Protein AF-A0A392QJI1-F1 (afdb_monomer_lite)

Organism: NCBI:txid97028

InterPro domains:
  IPR020532 Cycloeucalenol cycloisomerase [PTHR35136] (1-75)

Structure (mmCIF, N/CA/C/O backbone):
data_AF-A0A392QJI1-F1
#
_entry.id   AF-A0A392QJI1-F1
#
loop_
_atom_site.group_PDB
_atom_site.id
_atom_site.type_symbol
_atom_site.label_atom_id
_atom_site.label_alt_id
_atom_site.label_comp_id
_atom_site.label_asym_id
_atom_site.label_entity_id
_atom_site.label_seq_id
_atom_site.pdbx_PDB_ins_code
_atom_site.Cartn_x
_atom_site.Cartn_y
_atom_site.Cartn_z
_atom_site.occupancy
_atom_site.B_iso_or_equiv
_atom_site.auth_seq_id
_atom_site.auth_comp_id
_atom_site.auth_asym_id
_atom_site.auth_atom_id
_atom_site.pdbx_PDB_model_num
ATOM 1 N N . MET A 1 1 ? -10.460 -9.666 20.062 1.00 50.81 1 MET A N 1
ATOM 2 C CA . MET A 1 1 ? -9.000 -9.875 19.914 1.00 50.81 1 MET A CA 1
ATOM 3 C C . MET A 1 1 ? -8.626 -10.750 18.706 1.00 50.81 1 MET A C 1
ATOM 5 O O . MET A 1 1 ? -7.817 -10.297 17.915 1.00 50.81 1 MET A O 1
ATOM 9 N N . TYR A 1 2 ? -9.250 -11.918 18.465 1.00 47.19 2 TYR A N 1
ATOM 10 C CA . TYR A 1 2 ? -8.850 -12.831 17.364 1.00 47.19 2 TYR A CA 1
ATOM 11 C C . TYR A 1 2 ? -9.466 -12.584 15.968 1.00 47.19 2 TYR A C 1
ATOM 13 O O . TYR A 1 2 ? -8.845 -12.927 14.964 1.00 47.19 2 TYR A O 1
ATOM 21 N N . LYS A 1 3 ? -10.650 -11.958 15.858 1.00 54.84 3 LYS A N 1
ATOM 22 C CA . LYS A 1 3 ? -11.231 -11.605 14.541 1.00 54.84 3 LYS A CA 1
ATOM 23 C C . LYS A 1 3 ? -10.611 -10.357 13.905 1.00 54.84 3 LYS A C 1
ATOM 25 O O . LYS A 1 3 ? -10.525 -10.274 12.691 1.00 54.84 3 LYS A O 1
ATOM 30 N N . VAL A 1 4 ? -10.178 -9.397 14.723 1.00 64.06 4 VAL A N 1
ATOM 31 C CA . VAL A 1 4 ? -9.639 -8.113 14.238 1.00 64.06 4 VAL A CA 1
ATOM 32 C C . VAL A 1 4 ? -8.154 -8.234 13.881 1.00 64.06 4 VAL A C 1
ATOM 34 O O . VAL A 1 4 ? -7.725 -7.704 12.863 1.00 64.06 4 VAL A O 1
ATOM 37 N N . GLY A 1 5 ? -7.373 -8.983 14.671 1.00 68.06 5 GLY A N 1
ATOM 38 C CA . GLY A 1 5 ? -5.936 -9.155 14.422 1.00 68.06 5 GLY A CA 1
ATOM 39 C C . GLY A 1 5 ? -5.616 -9.973 13.166 1.00 68.06 5 GLY A C 1
ATOM 40 O O . GLY A 1 5 ? -4.704 -9.624 12.423 1.00 68.06 5 GLY A O 1
ATOM 41 N N . SER A 1 6 ? -6.395 -11.025 12.889 1.00 69.12 6 SER A N 1
ATOM 42 C CA . SER A 1 6 ? -6.223 -11.844 11.678 1.00 69.12 6 SER A CA 1
ATOM 43 C C . SER A 1 6 ? -6.532 -11.065 10.403 1.00 69.12 6 SER A C 1
ATOM 45 O O . SER A 1 6 ? -5.832 -11.219 9.406 1.00 69.12 6 SER A O 1
ATOM 47 N N . LEU A 1 7 ? -7.525 -10.176 10.441 1.00 75.81 7 LEU A N 1
ATOM 48 C CA . LEU A 1 7 ? -7.859 -9.350 9.292 1.00 75.81 7 LEU A CA 1
ATOM 49 C C . LEU A 1 7 ? -6.799 -8.273 9.011 1.00 75.81 7 LEU A C 1
ATOM 51 O O . LEU A 1 7 ? -6.466 -8.042 7.853 1.00 75.81 7 LEU A O 1
ATOM 55 N N . PHE A 1 8 ? -6.209 -7.680 10.053 1.00 74.50 8 PHE A N 1
ATOM 56 C CA . PHE A 1 8 ? -5.048 -6.793 9.905 1.00 74.50 8 PHE A CA 1
ATOM 57 C C . PHE A 1 8 ? -3.892 -7.490 9.180 1.00 74.50 8 PHE A C 1
ATOM 59 O O . PHE A 1 8 ? -3.298 -6.923 8.267 1.00 74.50 8 PHE A O 1
ATOM 66 N N . TYR A 1 9 ? -3.617 -8.747 9.538 1.00 75.75 9 TYR A N 1
ATOM 67 C CA . TYR A 1 9 ? -2.620 -9.558 8.841 1.00 75.75 9 TYR A CA 1
ATOM 68 C C . TYR A 1 9 ? -3.021 -9.871 7.392 1.00 75.75 9 TYR A C 1
ATOM 70 O O . TYR A 1 9 ? -2.188 -9.788 6.493 1.00 75.75 9 TYR A O 1
ATOM 78 N N . ALA A 1 10 ? -4.297 -10.184 7.147 1.00 81.81 10 ALA A N 1
ATOM 79 C CA . ALA A 1 10 ? -4.820 -10.484 5.814 1.00 81.81 10 ALA A CA 1
ATOM 80 C C . ALA A 1 10 ? -4.680 -9.305 4.831 1.00 81.81 10 ALA A C 1
ATOM 82 O O . ALA A 1 10 ? -4.402 -9.519 3.652 1.00 81.81 10 ALA A O 1
ATOM 83 N N . ILE A 1 11 ? -4.807 -8.063 5.305 1.00 82.81 11 ILE A N 1
ATOM 84 C CA . ILE A 1 11 ? -4.656 -6.855 4.475 1.00 82.81 11 ILE A CA 1
ATOM 85 C C . ILE A 1 11 ? -3.257 -6.766 3.850 1.00 82.81 11 ILE A C 1
ATOM 87 O O . ILE A 1 11 ? -3.129 -6.413 2.676 1.00 82.81 11 ILE A O 1
ATOM 91 N N . TYR A 1 12 ? -2.207 -7.14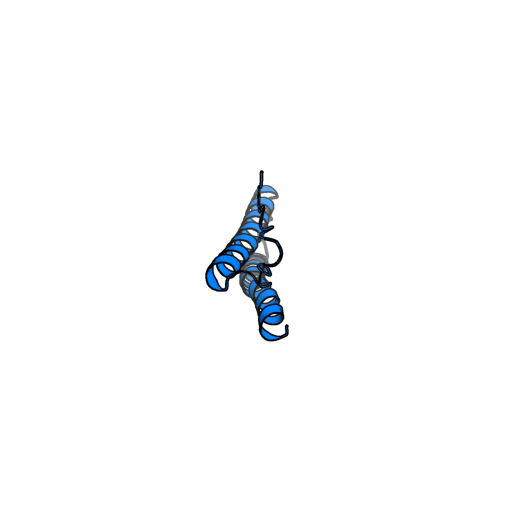8 4.584 1.00 82.56 12 TYR A N 1
ATOM 92 C CA . TYR A 1 12 ? -0.852 -7.164 4.030 1.00 82.56 12 TYR A CA 1
ATOM 93 C C . TYR A 1 12 ? -0.714 -8.147 2.869 1.00 82.56 12 TYR A C 1
ATOM 95 O O . TYR A 1 12 ? 0.011 -7.854 1.919 1.00 82.56 12 TYR A O 1
ATOM 103 N N . PHE A 1 13 ? -1.432 -9.275 2.893 1.00 83.56 13 PHE A N 1
ATOM 104 C CA . PHE A 1 13 ? -1.414 -10.238 1.791 1.00 83.56 13 PHE A CA 1
ATOM 105 C C . PHE A 1 13 ? -2.048 -9.661 0.523 1.00 83.56 13 PHE A C 1
ATOM 107 O O . PHE A 1 13 ? -1.510 -9.873 -0.561 1.00 83.56 13 PHE A O 1
ATOM 114 N N . ILE A 1 14 ? -3.121 -8.871 0.651 1.00 83.44 14 ILE A N 1
ATOM 115 C CA . ILE A 1 14 ? -3.787 -8.225 -0.494 1.00 83.44 14 ILE A CA 1
ATOM 116 C C . ILE A 1 14 ? -2.823 -7.307 -1.256 1.00 83.44 14 ILE A C 1
ATOM 118 O O . ILE A 1 14 ? -2.889 -7.256 -2.479 1.0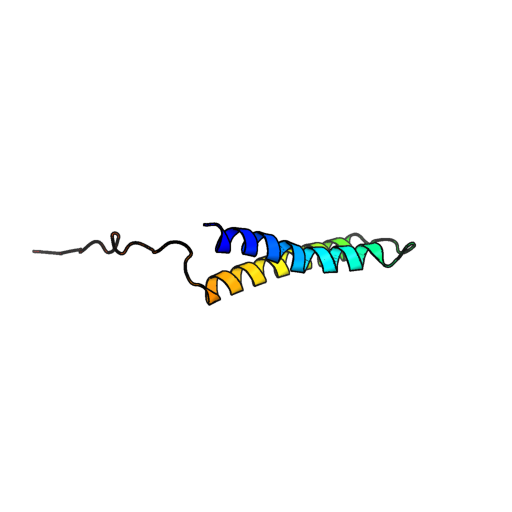0 83.44 14 ILE A O 1
ATOM 122 N N . VAL A 1 15 ? -1.909 -6.615 -0.566 1.00 85.38 15 VAL A N 1
ATOM 123 C CA . VAL A 1 15 ? -0.923 -5.731 -1.218 1.00 85.38 15 VAL A CA 1
ATOM 124 C C . VAL A 1 15 ? 0.359 -6.468 -1.612 1.00 85.38 15 VAL A C 1
ATOM 126 O O . VAL A 1 15 ? 0.936 -6.196 -2.665 1.00 85.38 15 VAL A O 1
ATOM 129 N N . SER A 1 16 ? 0.796 -7.431 -0.798 1.00 82.88 16 SER A N 1
ATOM 130 C CA . SER A 1 16 ? 2.041 -8.171 -1.031 1.00 82.88 16 SER A CA 1
ATOM 131 C C . SER A 1 16 ? 1.955 -9.076 -2.259 1.00 82.88 16 SER A C 1
ATOM 133 O O . SER A 1 16 ? 2.888 -9.095 -3.057 1.00 82.88 16 SER A O 1
ATOM 135 N N . PHE A 1 17 ? 0.845 -9.793 -2.462 1.00 83.75 17 PHE A N 1
ATOM 136 C CA . PHE A 1 17 ? 0.706 -10.715 -3.598 1.00 83.75 17 PHE A CA 1
ATOM 137 C C . PHE A 1 17 ? 0.830 -10.028 -4.973 1.00 83.75 17 PHE A C 1
ATOM 139 O O . PHE A 1 17 ? 1.628 -10.497 -5.786 1.00 83.75 17 PHE A O 1
ATOM 146 N N . PRO A 1 18 ? 0.134 -8.908 -5.252 1.00 82.06 18 PRO A N 1
ATOM 147 C CA . PRO A 1 18 ? 0.309 -8.155 -6.495 1.00 82.06 18 PRO A CA 1
ATOM 148 C C . PRO A 1 18 ? 1.740 -7.658 -6.711 1.00 82.06 18 PRO A C 1
ATOM 150 O O . PRO A 1 18 ? 2.226 -7.654 -7.840 1.00 82.06 18 PRO A O 1
ATOM 153 N N . MET A 1 19 ? 2.424 -7.257 -5.635 1.00 80.75 19 MET A N 1
ATOM 154 C CA . MET A 1 19 ? 3.820 -6.829 -5.707 1.00 80.75 19 MET A CA 1
ATOM 155 C C . MET A 1 19 ? 4.757 -7.988 -6.049 1.00 80.75 19 MET A C 1
ATOM 157 O O . MET A 1 19 ? 5.631 -7.820 -6.896 1.00 80.75 19 MET A O 1
ATOM 161 N N . PHE A 1 20 ? 4.547 -9.167 -5.460 1.00 78.50 20 PHE A N 1
ATOM 162 C CA . PHE A 1 20 ? 5.303 -10.367 -5.821 1.00 78.50 20 PHE A CA 1
ATOM 163 C C . PHE A 1 20 ? 5.066 -10.774 -7.278 1.00 78.50 20 PHE A C 1
ATOM 165 O O . PHE A 1 20 ? 6.037 -10.996 -7.992 1.00 78.50 20 PHE A O 1
ATOM 172 N N . LEU A 1 21 ? 3.814 -10.775 -7.752 1.00 76.88 21 LEU A N 1
ATOM 173 C CA . LEU A 1 21 ? 3.497 -11.062 -9.158 1.00 76.88 21 LEU A CA 1
ATOM 174 C C . LEU A 1 21 ? 4.186 -10.082 -10.116 1.00 76.88 21 LEU A C 1
ATOM 176 O O . LEU A 1 21 ? 4.780 -10.495 -11.107 1.00 76.88 21 LEU A O 1
ATOM 180 N N . ARG A 1 22 ? 4.171 -8.783 -9.794 1.00 76.56 22 ARG A N 1
ATOM 181 C CA . ARG A 1 22 ? 4.834 -7.746 -10.598 1.00 76.56 22 ARG A CA 1
ATOM 182 C C . ARG A 1 22 ? 6.355 -7.919 -10.652 1.00 76.56 22 ARG A C 1
ATOM 184 O O . ARG A 1 22 ? 6.964 -7.556 -11.658 1.00 76.56 22 ARG A O 1
ATOM 191 N N . ILE A 1 23 ? 6.962 -8.425 -9.577 1.00 73.62 23 ILE A N 1
ATOM 192 C CA . ILE A 1 23 ? 8.407 -8.665 -9.500 1.00 73.62 23 ILE A CA 1
ATOM 193 C C . ILE A 1 23 ? 8.814 -9.944 -10.248 1.00 73.62 23 ILE A C 1
ATOM 195 O O . ILE A 1 23 ? 9.864 -9.961 -10.890 1.00 73.62 23 ILE A O 1
ATOM 199 N N . ASP A 1 24 ? 7.979 -10.981 -10.201 1.00 72.81 24 ASP A N 1
ATOM 200 C CA . ASP A 1 24 ? 8.284 -12.321 -10.720 1.00 72.81 24 ASP A CA 1
ATOM 201 C C . ASP A 1 24 ? 8.108 -12.450 -12.250 1.00 72.81 24 ASP A C 1
ATOM 203 O O . ASP A 1 24 ? 8.770 -13.252 -12.904 1.00 72.81 24 ASP A O 1
ATOM 207 N N . GLU A 1 25 ? 7.269 -11.618 -12.876 1.00 65.38 25 GLU A N 1
ATOM 208 C CA . GLU A 1 25 ? 6.799 -11.853 -14.253 1.00 65.38 25 GLU A CA 1
ATOM 209 C C . GLU A 1 25 ? 7.833 -11.645 -15.384 1.00 65.38 25 GLU A C 1
ATOM 211 O O . GLU A 1 25 ? 7.535 -11.957 -16.540 1.00 65.38 25 GLU A O 1
ATOM 216 N N . LYS A 1 26 ? 9.038 -11.102 -15.130 1.00 64.94 26 LYS A N 1
ATOM 217 C CA . LYS A 1 26 ? 10.000 -10.789 -16.215 1.00 64.94 26 LYS A CA 1
ATOM 218 C C . LYS A 1 26 ? 11.453 -11.130 -15.888 1.00 64.94 26 LYS A C 1
ATOM 220 O O . LYS A 1 26 ? 12.257 -10.257 -15.557 1.00 64.94 26 LYS A O 1
ATOM 225 N N . LEU A 1 27 ? 11.807 -12.394 -16.130 1.00 57.97 27 LEU A N 1
ATOM 226 C CA . LEU A 1 27 ? 13.180 -12.893 -16.275 1.00 57.97 27 LEU A CA 1
ATOM 227 C C . LEU A 1 27 ? 13.904 -12.148 -17.419 1.00 57.97 27 LEU A C 1
ATOM 229 O O . LEU A 1 27 ? 13.887 -12.585 -18.566 1.00 57.97 27 LEU A O 1
ATOM 233 N N . GLY A 1 28 ? 14.502 -10.987 -17.134 1.00 64.25 28 GLY A N 1
ATOM 234 C CA . GLY A 1 28 ? 15.341 -10.254 -18.096 1.00 64.25 28 GLY A CA 1
ATOM 235 C C . GLY A 1 28 ? 15.224 -8.729 -18.080 1.00 64.25 28 GLY A C 1
ATOM 236 O O . GLY A 1 28 ? 16.049 -8.059 -18.700 1.00 64.25 28 GLY A O 1
ATOM 237 N N . ASN A 1 29 ? 14.253 -8.153 -17.364 1.00 68.88 29 ASN A N 1
ATOM 238 C CA . ASN A 1 29 ? 14.171 -6.698 -17.235 1.00 68.88 29 ASN A CA 1
ATOM 239 C C . ASN A 1 29 ? 15.121 -6.184 -16.150 1.00 68.88 29 ASN A C 1
ATOM 241 O O . ASN A 1 29 ? 15.062 -6.607 -14.997 1.00 68.88 29 ASN A O 1
ATOM 245 N N . LYS A 1 30 ? 15.973 -5.222 -16.515 1.00 71.50 30 LYS A N 1
ATOM 246 C CA . LYS A 1 30 ? 16.742 -4.442 -15.543 1.00 71.50 30 LYS A CA 1
ATOM 247 C C . LYS A 1 30 ? 15.773 -3.578 -14.737 1.00 71.50 30 LYS A C 1
ATOM 249 O O . LYS A 1 30 ? 14.912 -2.904 -15.300 1.00 71.50 30 LYS A O 1
ATOM 254 N N . TRP A 1 31 ? 15.902 -3.632 -13.418 1.00 73.50 31 TRP A N 1
ATOM 255 C CA . TRP A 1 31 ? 15.122 -2.804 -12.511 1.00 73.50 31 TRP A CA 1
ATOM 256 C C . TRP A 1 31 ? 15.797 -1.446 -12.371 1.00 73.50 31 TRP A C 1
ATOM 258 O O . TRP A 1 31 ? 16.881 -1.344 -11.801 1.00 73.50 31 TRP A O 1
ATOM 268 N N . ASP A 1 32 ? 15.154 -0.403 -12.885 1.00 80.56 32 ASP A N 1
ATOM 269 C CA . ASP A 1 32 ? 15.610 0.962 -12.655 1.00 80.56 32 ASP A CA 1
ATOM 270 C C . ASP A 1 32 ? 15.298 1.382 -11.213 1.00 80.56 32 ASP A C 1
ATOM 272 O O . ASP A 1 32 ? 14.161 1.266 -10.749 1.00 80.56 32 ASP A O 1
ATOM 276 N N . LEU A 1 33 ? 16.300 1.929 -10.519 1.00 83.50 33 LEU A N 1
ATOM 277 C CA . LEU A 1 33 ? 16.181 2.514 -9.175 1.00 83.50 33 LEU A CA 1
ATOM 278 C C . LEU A 1 33 ? 14.935 3.411 -8.988 1.00 83.50 33 LEU A C 1
ATOM 280 O O . LEU A 1 33 ? 14.203 3.192 -8.021 1.00 83.50 33 LEU A O 1
ATOM 284 N N . PRO A 1 34 ? 14.623 4.375 -9.883 1.00 85.06 34 PRO A N 1
ATOM 285 C CA . PRO A 1 34 ? 13.423 5.204 -9.736 1.00 85.06 34 PRO A CA 1
ATOM 286 C C . PRO A 1 34 ? 12.117 4.411 -9.862 1.00 85.06 34 PRO A C 1
ATOM 288 O O . PRO A 1 34 ? 11.148 4.715 -9.171 1.00 85.06 34 PRO A O 1
ATOM 291 N N . ARG A 1 35 ? 12.079 3.372 -10.705 1.00 82.25 35 ARG A N 1
ATOM 292 C CA . ARG A 1 35 ? 10.892 2.521 -10.867 1.00 82.25 35 ARG A CA 1
ATOM 293 C C . ARG A 1 35 ? 10.623 1.715 -9.600 1.00 82.25 35 ARG A C 1
ATOM 295 O O . ARG A 1 35 ? 9.485 1.672 -9.144 1.00 82.25 35 ARG A O 1
ATOM 302 N N . VAL A 1 36 ? 11.671 1.131 -9.018 1.00 85.56 36 VAL A N 1
ATOM 303 C CA . VAL A 1 36 ? 11.584 0.404 -7.742 1.00 85.56 36 VAL A CA 1
ATOM 304 C C . VAL A 1 36 ? 11.115 1.334 -6.625 1.00 85.56 36 VAL A C 1
ATOM 306 O O . VAL A 1 36 ? 10.261 0.951 -5.830 1.00 85.56 36 VAL A O 1
ATOM 309 N N . ALA A 1 37 ? 11.631 2.567 -6.584 1.00 88.19 37 ALA A N 1
ATOM 310 C CA . ALA A 1 37 ? 11.236 3.550 -5.581 1.00 88.19 37 ALA A CA 1
ATOM 311 C C . ALA A 1 37 ? 9.740 3.896 -5.668 1.00 88.19 37 ALA A C 1
ATOM 313 O O . ALA A 1 37 ? 9.056 3.902 -4.646 1.00 88.19 37 ALA A O 1
ATOM 314 N N . VAL A 1 38 ? 9.215 4.135 -6.875 1.00 87.38 38 VAL A N 1
ATOM 315 C CA . VAL A 1 38 ? 7.786 4.423 -7.081 1.00 87.38 38 VAL A CA 1
ATOM 316 C C . VAL A 1 38 ? 6.913 3.217 -6.737 1.00 87.38 38 VAL A C 1
ATOM 318 O O . VAL A 1 38 ? 5.901 3.387 -6.062 1.00 87.38 38 VAL A O 1
ATOM 321 N N . ASP A 1 39 ? 7.307 2.007 -7.138 1.00 84.75 39 ASP A N 1
ATOM 322 C CA . ASP A 1 39 ? 6.547 0.792 -6.825 1.00 84.75 39 ASP A CA 1
ATOM 323 C C . ASP A 1 39 ? 6.520 0.515 -5.307 1.00 84.75 39 ASP A C 1
ATOM 325 O O . ASP A 1 39 ? 5.469 0.182 -4.758 1.00 84.75 39 ASP A O 1
ATOM 329 N N . ALA A 1 40 ? 7.634 0.732 -4.597 1.00 85.75 40 ALA A N 1
ATOM 330 C CA . ALA A 1 40 ? 7.702 0.593 -3.140 1.00 85.75 40 ALA A CA 1
ATOM 331 C C . ALA A 1 40 ? 6.867 1.659 -2.406 1.00 85.75 40 ALA A C 1
ATOM 333 O O . ALA A 1 40 ? 6.131 1.335 -1.471 1.00 85.75 40 ALA A O 1
ATOM 334 N N . LEU A 1 41 ? 6.939 2.921 -2.845 1.00 88.88 41 LEU A N 1
ATOM 335 C CA . LEU A 1 41 ? 6.117 4.011 -2.305 1.00 88.88 41 LEU A CA 1
ATOM 336 C C . LEU A 1 41 ? 4.625 3.770 -2.562 1.00 88.88 41 LEU A C 1
ATOM 338 O O . LEU A 1 41 ? 3.805 3.984 -1.669 1.00 88.88 41 LEU A O 1
ATOM 342 N N . GLY A 1 42 ? 4.278 3.284 -3.755 1.00 88.75 42 GLY A N 1
ATOM 343 C CA . GLY A 1 42 ? 2.916 2.917 -4.124 1.00 88.75 42 GLY A CA 1
ATOM 344 C C . GLY A 1 42 ? 2.373 1.792 -3.248 1.00 88.75 42 GLY A C 1
ATOM 345 O O . GLY A 1 42 ? 1.286 1.933 -2.690 1.00 88.75 42 GLY A O 1
ATOM 346 N N . ALA A 1 43 ? 3.146 0.720 -3.051 1.00 88.00 43 ALA A N 1
ATOM 347 C CA . ALA A 1 43 ? 2.771 -0.381 -2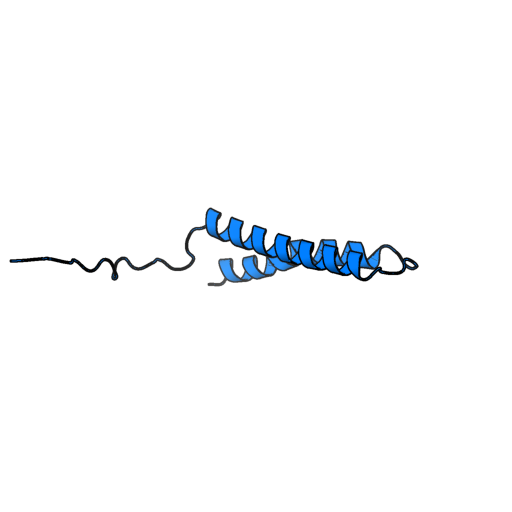.166 1.00 88.00 43 ALA A CA 1
ATOM 348 C C . ALA A 1 43 ? 2.562 0.090 -0.716 1.00 88.00 43 ALA A C 1
ATOM 350 O O . ALA A 1 43 ? 1.556 -0.257 -0.096 1.00 88.00 43 ALA A O 1
ATOM 351 N N . ALA A 1 44 ? 3.463 0.928 -0.193 1.00 87.38 44 ALA A N 1
ATOM 352 C CA . ALA A 1 44 ? 3.340 1.486 1.153 1.00 87.38 44 ALA A CA 1
ATOM 353 C C . ALA A 1 44 ? 2.074 2.345 1.306 1.00 87.38 44 ALA A C 1
ATOM 355 O O . ALA A 1 44 ? 1.315 2.161 2.258 1.00 87.38 44 ALA A O 1
ATOM 356 N N . MET A 1 45 ? 1.806 3.231 0.342 1.00 91.12 45 MET A N 1
ATOM 357 C CA . MET A 1 45 ? 0.606 4.071 0.350 1.00 91.12 45 MET A CA 1
ATOM 358 C C . MET A 1 45 ? -0.680 3.244 0.269 1.00 91.12 45 MET A C 1
ATOM 360 O O . MET A 1 45 ? -1.636 3.520 0.996 1.00 91.12 45 MET A O 1
ATOM 364 N N . LEU A 1 46 ? -0.698 2.186 -0.544 1.00 88.94 46 LEU A N 1
ATOM 365 C CA . LEU A 1 46 ? -1.852 1.293 -0.675 1.00 88.94 46 LEU A CA 1
ATOM 366 C C . LEU A 1 46 ? -2.171 0.599 0.658 1.00 88.94 46 LEU A C 1
ATOM 368 O O . LEU A 1 46 ? -3.324 0.600 1.089 1.00 88.94 46 LEU A O 1
ATOM 372 N N . VAL A 1 47 ? -1.148 0.098 1.363 1.00 88.25 47 VAL A N 1
ATOM 373 C CA . VAL A 1 47 ? -1.314 -0.444 2.723 1.00 88.25 47 VAL A CA 1
ATOM 374 C C . VAL A 1 47 ? -1.901 0.618 3.653 1.00 88.25 47 VAL A C 1
ATOM 376 O O . VAL A 1 47 ? -2.882 0.340 4.340 1.00 88.25 47 VAL A O 1
ATOM 379 N N . THR A 1 48 ? -1.361 1.842 3.659 1.00 87.25 48 THR A N 1
ATOM 380 C CA . THR A 1 48 ? -1.860 2.900 4.556 1.00 87.25 48 THR A CA 1
ATOM 381 C C . THR A 1 48 ? -3.306 3.302 4.270 1.00 87.25 48 THR A C 1
ATOM 383 O O . THR A 1 48 ? -4.068 3.494 5.213 1.00 87.25 48 THR A O 1
ATOM 386 N N . ILE A 1 49 ? -3.719 3.350 3.000 1.00 89.19 49 ILE A N 1
ATOM 387 C CA . ILE A 1 49 ? -5.100 3.661 2.608 1.00 89.19 49 ILE A CA 1
ATOM 388 C C . ILE A 1 49 ? -6.055 2.556 3.063 1.00 89.19 49 ILE A C 1
ATOM 390 O O . ILE A 1 49 ? -7.132 2.854 3.574 1.00 89.19 49 ILE A O 1
ATOM 394 N N . ILE A 1 50 ? -5.679 1.280 2.922 1.00 86.38 50 ILE A N 1
ATOM 395 C CA . ILE A 1 50 ? -6.537 0.175 3.379 1.00 86.38 50 ILE A CA 1
ATOM 396 C C . ILE A 1 50 ? -6.682 0.198 4.907 1.00 86.38 50 ILE A C 1
ATOM 398 O O . ILE A 1 50 ? -7.777 -0.025 5.426 1.00 86.38 50 ILE A O 1
ATOM 402 N N . LEU A 1 51 ? -5.602 0.502 5.630 1.00 83.56 51 LEU A N 1
ATOM 403 C CA . LEU A 1 51 ? -5.645 0.660 7.085 1.00 83.56 51 LEU A CA 1
ATOM 404 C C . LEU A 1 51 ? -6.518 1.850 7.518 1.00 83.56 51 LEU A C 1
ATOM 406 O O . LEU A 1 51 ? -7.218 1.760 8.529 1.00 83.56 51 LEU A O 1
ATOM 410 N N . ASP A 1 52 ? -6.516 2.940 6.753 1.00 83.69 52 ASP A N 1
ATOM 411 C CA . ASP A 1 52 ? -7.360 4.105 7.027 1.00 83.69 52 ASP A CA 1
ATOM 412 C C . ASP A 1 52 ? -8.840 3.836 6.705 1.00 83.69 52 ASP A C 1
ATOM 414 O O . ASP A 1 52 ? -9.715 4.113 7.525 1.00 83.69 52 ASP A O 1
ATOM 418 N N . LEU A 1 53 ? -9.137 3.169 5.584 1.00 85.00 53 LEU A N 1
ATOM 419 C CA . LEU A 1 53 ? -10.490 2.695 5.271 1.00 85.00 53 LEU A CA 1
ATOM 420 C C . LEU A 1 53 ? -11.018 1.768 6.369 1.00 85.00 53 LEU A C 1
ATOM 422 O O . LEU A 1 53 ? -12.150 1.933 6.819 1.00 85.00 53 LEU A O 1
ATOM 426 N N . TRP A 1 54 ? -10.195 0.838 6.862 1.00 76.06 54 TRP A N 1
ATOM 427 C CA . TRP A 1 54 ? -10.558 -0.016 7.994 1.00 76.06 54 TRP A CA 1
ATOM 428 C C . TRP A 1 54 ? -10.957 0.803 9.230 1.00 76.06 54 TRP A C 1
ATOM 430 O O . TRP A 1 54 ? -11.985 0.527 9.859 1.00 76.06 54 TRP A O 1
ATOM 440 N N . ARG A 1 55 ? -10.172 1.837 9.557 1.00 73.62 55 ARG A N 1
ATOM 441 C CA . ARG A 1 55 ? -10.451 2.751 10.672 1.00 73.62 55 ARG A CA 1
ATOM 442 C C . ARG A 1 55 ? -11.789 3.476 10.495 1.00 73.62 55 ARG A C 1
ATOM 444 O O . ARG A 1 55 ? -12.514 3.627 11.477 1.00 73.62 55 ARG A O 1
ATOM 451 N N . ILE A 1 56 ? -12.113 3.904 9.274 1.00 78.00 56 ILE A N 1
ATOM 452 C CA . ILE A 1 56 ? -13.376 4.586 8.957 1.00 78.00 56 ILE A CA 1
ATOM 453 C C . ILE A 1 56 ? -14.567 3.617 9.044 1.00 78.00 56 ILE A C 1
ATOM 455 O O . ILE A 1 56 ? -15.609 3.987 9.579 1.00 78.00 56 ILE A O 1
ATOM 459 N N . PHE A 1 57 ? -14.424 2.376 8.564 1.00 72.44 57 PHE A N 1
ATOM 460 C CA . PHE A 1 57 ? -15.537 1.421 8.477 1.00 72.44 57 PHE A CA 1
ATOM 461 C C . PHE A 1 57 ? -15.927 0.755 9.803 1.00 72.44 57 PHE A C 1
ATOM 463 O O . PHE A 1 57 ? -17.116 0.530 10.020 1.00 72.44 57 PHE A O 1
ATOM 470 N N . LEU A 1 58 ? -14.979 0.407 10.683 1.00 67.25 58 LEU A N 1
ATOM 471 C CA . LEU A 1 58 ? -15.304 -0.308 11.933 1.00 67.25 58 LEU A CA 1
ATOM 472 C C . LEU A 1 58 ? -15.305 0.562 13.184 1.00 67.25 58 LEU A C 1
ATOM 474 O O . LEU A 1 58 ? -15.702 0.089 14.249 1.00 67.25 58 LEU A O 1
ATOM 478 N N . GLY A 1 59 ? -14.906 1.826 13.061 1.00 65.00 59 GLY A N 1
ATOM 479 C CA . GLY A 1 59 ? -14.789 2.715 14.205 1.00 65.00 59 GLY A CA 1
ATOM 480 C C . GLY A 1 59 ? -13.625 2.337 15.134 1.00 65.00 59 GLY A C 1
ATOM 481 O 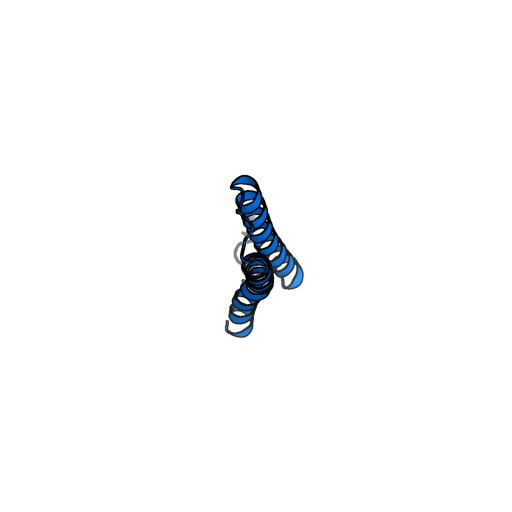O . GLY A 1 59 ? -12.895 1.367 14.900 1.00 65.00 59 GLY A O 1
ATOM 482 N N . PRO A 1 60 ? -13.382 3.144 16.180 1.00 62.44 60 PRO A N 1
ATOM 483 C CA . PRO A 1 60 ? -12.226 2.978 17.051 1.00 62.44 60 PRO A CA 1
ATOM 484 C C . PRO A 1 60 ? -12.221 1.593 17.721 1.00 62.44 60 PRO A C 1
ATOM 486 O O . PRO A 1 60 ? -13.159 1.208 18.409 1.00 62.44 60 PRO A O 1
ATOM 489 N N . ILE A 1 61 ? -11.116 0.857 17.538 1.00 59.09 61 ILE A N 1
ATOM 490 C CA . ILE A 1 61 ? -10.867 -0.500 18.080 1.00 59.09 61 ILE A CA 1
ATOM 491 C C . ILE A 1 61 ? -10.906 -0.537 19.618 1.00 59.09 61 ILE A C 1
ATOM 493 O O . ILE A 1 61 ? -11.052 -1.600 20.221 1.00 59.09 61 ILE A O 1
ATOM 497 N N . VAL A 1 62 ? -10.796 0.629 20.252 1.00 58.59 62 VAL A N 1
ATOM 498 C CA . VAL A 1 62 ? -10.928 0.814 21.691 1.00 58.59 62 VAL A CA 1
ATOM 499 C C . VAL A 1 62 ? -12.133 1.725 21.914 1.00 58.59 62 VAL A C 1
ATOM 501 O O . VAL A 1 62 ? -12.154 2.811 21.328 1.00 58.59 62 VAL A O 1
ATOM 504 N N . PRO A 1 63 ? -13.118 1.345 22.749 1.00 54.88 63 PRO A N 1
ATOM 505 C CA . PRO A 1 63 ? -14.077 2.324 23.226 1.00 54.88 63 PRO A CA 1
ATOM 506 C C . PRO A 1 63 ? -13.266 3.401 23.943 1.00 54.88 63 PRO A C 1
ATOM 508 O O . PRO A 1 63 ? -12.583 3.125 24.930 1.00 54.88 63 PRO A O 1
ATOM 511 N N . VAL A 1 64 ? -13.279 4.624 23.418 1.00 57.97 64 VAL A N 1
ATOM 512 C CA . VAL A 1 64 ? -12.844 5.775 24.201 1.00 57.97 64 VAL A CA 1
ATOM 513 C C . VAL A 1 64 ? -13.837 5.841 25.351 1.00 57.97 64 VAL A C 1
ATOM 515 O O . VAL A 1 64 ? -14.960 6.294 25.165 1.00 57.97 64 VAL A O 1
ATOM 518 N N . SER A 1 65 ? -13.464 5.285 26.507 1.00 47.88 65 SER A N 1
ATOM 519 C CA . SER A 1 65 ? -14.249 5.428 27.724 1.00 47.88 65 SER A CA 1
ATOM 520 C C . SER A 1 65 ? -14.537 6.911 27.904 1.00 47.88 65 SER A C 1
ATOM 522 O O . SER A 1 65 ? -13.607 7.710 28.032 1.00 47.88 65 SER A O 1
ATOM 524 N N . GLU A 1 66 ? -15.818 7.263 27.972 1.00 51.97 66 GLU A N 1
ATOM 525 C CA . GLU A 1 66 ? -16.330 8.598 28.306 1.00 51.97 66 GLU A CA 1
ATOM 526 C C . GLU A 1 66 ? -15.823 9.126 29.667 1.00 51.97 66 GLU A C 1
ATOM 528 O O . GLU A 1 66 ? -16.111 10.247 30.061 1.00 51.97 66 GLU A O 1
ATOM 533 N N . ALA A 1 67 ? -14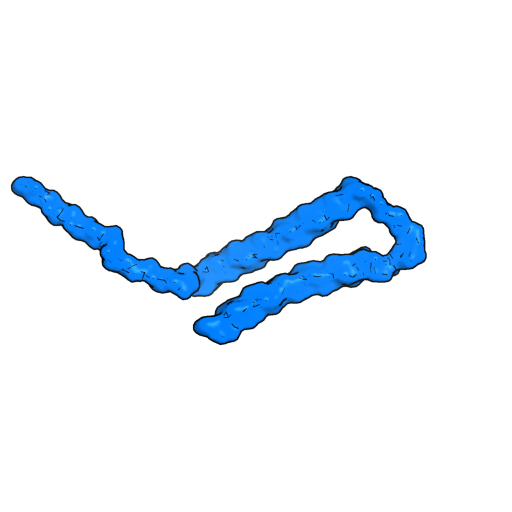.981 8.374 30.382 1.00 51.25 67 ALA A N 1
ATOM 534 C CA . ALA A 1 67 ? -14.345 8.760 31.638 1.00 51.25 67 ALA A CA 1
ATOM 535 C C . ALA A 1 67 ? -13.318 9.914 31.524 1.00 51.25 67 ALA A C 1
ATOM 537 O O . ALA A 1 67 ? -12.665 10.242 32.513 1.00 51.25 67 ALA A O 1
ATOM 538 N N . LYS A 1 68 ? -13.151 10.539 30.347 1.00 49.16 68 LYS A N 1
ATOM 539 C CA . LYS A 1 68 ? -12.390 11.794 30.180 1.00 49.16 68 LYS A CA 1
ATOM 540 C C . LYS A 1 68 ? -13.214 12.981 29.667 1.00 49.16 68 LYS A C 1
ATOM 542 O O . LYS A 1 68 ? -12.624 14.001 29.315 1.00 49.16 68 LYS A O 1
ATOM 547 N N . GLN A 1 69 ? -14.546 12.932 29.699 1.00 50.28 69 GLN A N 1
ATOM 548 C CA . GLN A 1 69 ? -15.301 14.180 29.839 1.00 50.28 69 GLN A CA 1
ATOM 549 C C . GLN A 1 69 ? -15.222 14.589 31.309 1.00 50.28 69 GLN A C 1
ATOM 551 O O . GLN A 1 69 ? -16.081 14.258 32.121 1.00 50.28 69 GLN A O 1
ATOM 556 N N . CYS A 1 70 ? -14.131 15.272 31.670 1.00 58.03 70 CYS A N 1
ATOM 557 C CA . CYS A 1 70 ? -14.085 16.031 32.910 1.00 58.03 70 CYS A CA 1
ATOM 558 C C . CYS A 1 70 ? -15.324 16.928 32.941 1.00 58.03 70 CYS A C 1
ATOM 560 O O . CYS A 1 70 ? -15.415 17.877 32.162 1.00 58.03 70 CYS A O 1
ATOM 562 N N . SER A 1 71 ? -16.256 16.629 33.846 1.00 51.72 71 SER A N 1
ATOM 563 C CA . SER A 1 71 ? -17.250 17.585 34.310 1.00 51.72 71 SER A CA 1
ATOM 564 C C . SER A 1 71 ? -16.476 18.751 34.912 1.00 51.72 71 SER A C 1
ATOM 566 O O . SER A 1 71 ? -16.096 18.728 36.081 1.00 51.72 71 SER A O 1
ATOM 568 N N . GLN A 1 72 ? -16.158 19.755 34.098 1.00 58.69 72 GLN A N 1
ATOM 569 C CA . GLN A 1 72 ? -15.800 21.072 34.598 1.00 58.69 72 GLN A CA 1
ATOM 570 C C . GLN A 1 72 ? -17.099 21.669 35.141 1.00 58.69 72 GLN A C 1
ATOM 572 O O . GLN A 1 72 ? -17.752 22.484 34.495 1.00 58.69 72 GLN A O 1
ATOM 577 N N . THR A 1 73 ? -17.503 21.205 36.325 1.00 56.22 73 THR A N 1
ATOM 578 C CA . THR A 1 73 ? -18.463 21.902 37.173 1.00 56.22 73 THR A CA 1
ATOM 579 C C . THR A 1 73 ? -17.745 23.152 37.672 1.00 56.22 73 THR A C 1
ATOM 581 O O . THR A 1 73 ? -17.191 23.178 38.768 1.00 56.22 73 THR A O 1
ATOM 584 N N . GLY A 1 74 ? -17.655 24.158 36.804 1.00 47.75 74 GLY A N 1
ATOM 585 C CA . GLY A 1 74 ? -17.240 25.496 37.185 1.00 47.75 74 GLY A CA 1
ATOM 586 C C . GLY A 1 74 ? -18.359 26.130 38.003 1.00 47.75 74 GLY A C 1
ATOM 587 O O . GLY A 1 74 ? -19.352 26.570 37.437 1.00 47.75 74 GLY A O 1
ATOM 588 N N . LEU A 1 75 ? -18.198 26.120 39.324 1.00 48.44 75 LEU A N 1
ATOM 589 C CA . LEU A 1 75 ? -18.712 27.154 40.230 1.00 48.44 75 LEU A CA 1
ATOM 590 C C . LEU A 1 75 ? -17.590 28.194 40.391 1.00 48.44 75 LEU A C 1
ATOM 592 O O . LEU A 1 75 ? -16.412 27.820 40.319 1.00 48.44 75 LEU A O 1
ATOM 596 N N . PRO A 1 76 ? -17.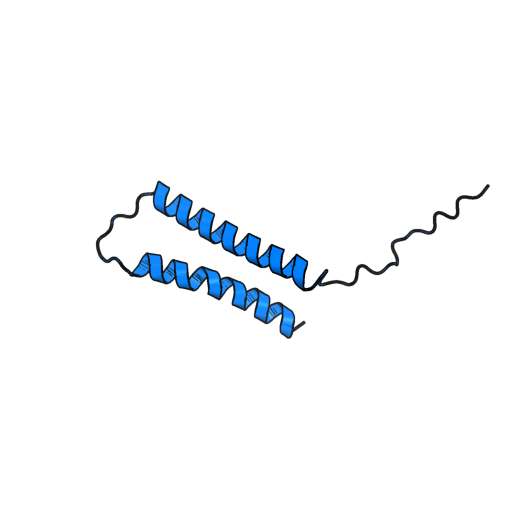908 29.488 40.531 1.00 47.59 76 PRO A N 1
ATOM 597 C CA . PRO A 1 76 ? -18.632 30.025 41.690 1.00 47.59 76 PRO A CA 1
ATOM 598 C C . PRO A 1 76 ? -20.120 30.311 41.477 1.00 47.59 76 PRO A C 1
ATOM 600 O O . PRO A 1 76 ? -20.533 30.549 40.322 1.00 47.59 76 PRO A O 1
#

Radius of gyration: 21.15 Å; chains: 1; bounding box: 36×43×60 Å

Sequence (76 aa):
MYKVGSLFYAIYFIVSFPMFLRIDEKLGNKWDLPRVAVDALGAAMLVTIILDLWRIFLGPIVPVSEAKQCSQTGLP

Secondary structure (DSSP, 8-state):
-HHHHHHHHHHHHHHHHHHHHHHHT-TT----HHHHHHHHHHHHHHHHHHHHHHHHHH--SS---GGG--------

pLDDT: mean 72.34, std 13.58, range [47.19, 91.12]

Foldseek 3Di:
DPVVVVVLVVLLVVLVVVVVCVVPVDPPDDDDPVNVVVSVVVSVVSNVVVVVVVCVVPPDPDPPPPVPPPPPPDDD